Protein AF-A0A077NFP2-F1 (afdb_monomer_lite)

Structure (mmCIF, N/CA/C/O backbone):
data_AF-A0A077NFP2-F1
#
_entry.id   AF-A0A077NFP2-F1
#
loop_
_atom_site.group_PDB
_atom_site.id
_atom_site.type_symbol
_atom_site.label_atom_id
_atom_site.label_alt_id
_atom_site.label_comp_id
_atom_site.label_asym_id
_atom_site.label_entity_id
_atom_site.label_seq_id
_atom_site.pdbx_PDB_ins_code
_atom_site.Cartn_x
_atom_site.Cartn_y
_atom_site.Cartn_z
_atom_site.occupancy
_atom_site.B_iso_or_equiv
_atom_site.auth_seq_id
_atom_site.auth_comp_id
_atom_site.auth_asym_id
_atom_site.auth_atom_id
_atom_site.pdbx_PDB_model_num
ATOM 1 N N . MET A 1 1 ? 11.106 5.423 8.000 1.00 79.56 1 MET A N 1
ATOM 2 C CA . MET A 1 1 ? 9.797 4.750 7.858 1.00 79.56 1 MET A CA 1
ATOM 3 C C . MET A 1 1 ? 8.721 5.806 7.942 1.00 79.56 1 MET A C 1
ATOM 5 O O . MET A 1 1 ? 8.774 6.642 8.838 1.00 79.56 1 MET A O 1
ATOM 9 N N . ASN A 1 2 ? 7.807 5.774 6.983 1.00 93.44 2 ASN A N 1
ATOM 10 C CA . ASN A 1 2 ? 6.693 6.694 6.829 1.00 93.44 2 ASN A CA 1
ATOM 11 C C . ASN A 1 2 ? 5.415 6.062 7.375 1.00 93.44 2 ASN A C 1
ATOM 13 O O . ASN A 1 2 ? 5.317 4.840 7.485 1.00 93.44 2 ASN A O 1
ATOM 17 N N . GLN A 1 3 ? 4.428 6.897 7.692 1.00 94.31 3 GLN A N 1
ATOM 18 C CA . GLN A 1 3 ? 3.118 6.422 8.116 1.00 94.31 3 GLN A CA 1
ATOM 19 C C . GLN A 1 3 ? 1.991 7.290 7.561 1.00 94.31 3 GLN A C 1
ATOM 21 O O . GLN A 1 3 ? 2.129 8.511 7.458 1.00 94.31 3 GLN A O 1
ATOM 26 N N . ILE A 1 4 ? 0.864 6.655 7.252 1.00 93.56 4 ILE A N 1
ATOM 27 C CA . ILE A 1 4 ? -0.412 7.308 6.952 1.00 93.56 4 ILE A CA 1
ATOM 28 C C . ILE A 1 4 ? -1.443 6.760 7.921 1.00 93.56 4 ILE A C 1
ATOM 30 O O . ILE A 1 4 ? -1.552 5.550 8.103 1.00 93.56 4 ILE A O 1
ATOM 34 N N . ARG A 1 5 ? -2.210 7.664 8.523 1.00 93.56 5 ARG A N 1
ATOM 35 C CA . ARG A 1 5 ? -3.346 7.324 9.368 1.00 93.56 5 ARG A CA 1
ATOM 36 C C . ARG A 1 5 ? -4.616 7.802 8.691 1.00 93.56 5 ARG A C 1
ATOM 38 O O . ARG A 1 5 ? -4.708 8.977 8.347 1.00 93.56 5 ARG A O 1
ATOM 45 N N . GLU A 1 6 ? -5.581 6.905 8.564 1.00 90.25 6 GLU A N 1
ATOM 46 C CA . GLU A 1 6 ? -6.912 7.201 8.059 1.00 90.25 6 GLU A CA 1
ATOM 47 C C . GLU A 1 6 ? -7.943 6.497 8.942 1.00 90.25 6 GLU A C 1
ATOM 49 O O . GLU A 1 6 ? -7.880 5.285 9.126 1.00 90.25 6 GLU A O 1
ATOM 54 N N . GLY A 1 7 ? -8.877 7.245 9.530 1.00 88.62 7 GLY A N 1
ATOM 55 C CA . GLY A 1 7 ? -9.829 6.685 10.494 1.00 88.62 7 GLY A CA 1
ATOM 56 C C . GLY A 1 7 ? -9.140 5.882 11.610 1.00 88.62 7 GLY A C 1
ATOM 57 O O . GLY A 1 7 ? -8.281 6.406 12.330 1.00 88.62 7 GLY A O 1
ATOM 58 N N . ASN A 1 8 ? -9.536 4.614 11.746 1.00 88.62 8 ASN A N 1
ATOM 59 C CA . ASN A 1 8 ? -8.952 3.652 12.679 1.00 88.62 8 ASN A CA 1
ATOM 60 C C . ASN A 1 8 ? -7.784 2.844 12.089 1.00 88.62 8 ASN A C 1
ATOM 62 O O . ASN A 1 8 ? -7.244 2.001 12.791 1.00 88.62 8 ASN A O 1
ATOM 66 N N . MET A 1 9 ? -7.378 3.065 10.837 1.00 89.88 9 MET A N 1
ATOM 67 C CA . MET A 1 9 ? -6.279 2.322 10.222 1.00 89.88 9 MET A CA 1
ATOM 68 C C . MET A 1 9 ? -5.002 3.141 10.138 1.00 89.88 9 MET A C 1
ATOM 70 O O . MET A 1 9 ? -5.008 4.333 9.818 1.00 89.88 9 MET A O 1
ATOM 74 N N . THR A 1 10 ? -3.885 2.459 10.363 1.00 93.69 10 THR A N 1
ATOM 75 C CA . THR A 1 10 ? -2.551 3.004 10.131 1.00 93.69 10 THR A CA 1
ATOM 76 C C . THR A 1 10 ? -1.794 2.101 9.170 1.00 93.69 10 THR A C 1
ATOM 78 O O . THR A 1 10 ? -1.757 0.883 9.342 1.00 93.69 10 THR A O 1
ATOM 81 N N . LEU A 1 11 ? -1.186 2.713 8.157 1.00 94.12 11 LEU A N 1
ATOM 82 C CA . LEU A 1 11 ? -0.247 2.082 7.241 1.00 94.12 11 LEU A CA 1
ATOM 83 C C . LEU A 1 11 ? 1.159 2.593 7.545 1.00 94.12 11 LEU A C 1
ATOM 85 O O . LEU A 1 11 ? 1.376 3.805 7.557 1.00 94.12 11 LEU A O 1
ATOM 89 N N . VAL A 1 12 ? 2.109 1.684 7.744 1.00 94.75 12 VAL A N 1
ATOM 90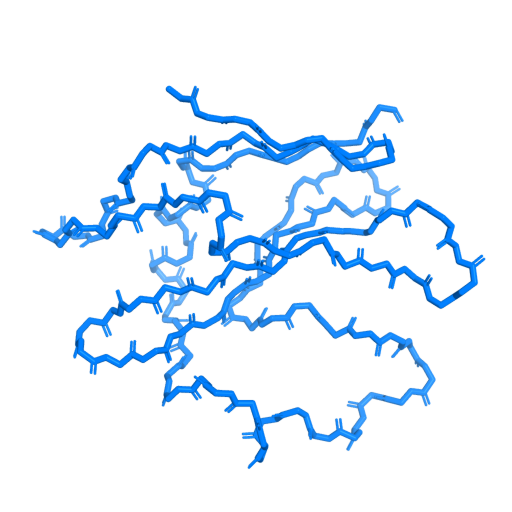 C CA . VAL A 1 12 ? 3.531 1.982 7.946 1.00 94.75 12 VAL A CA 1
ATOM 91 C C . VAL A 1 12 ? 4.315 1.415 6.773 1.00 94.75 12 VAL A C 1
ATOM 93 O O . VAL A 1 12 ? 4.225 0.225 6.495 1.00 94.75 12 VAL A O 1
ATOM 96 N N . PHE A 1 13 ? 5.083 2.256 6.084 1.00 93.88 13 PHE A N 1
ATOM 97 C CA . PHE A 1 13 ? 5.763 1.887 4.841 1.00 93.88 13 PHE A CA 1
ATOM 98 C C . PHE A 1 13 ? 7.170 2.506 4.748 1.00 93.88 13 PHE A C 1
ATOM 100 O O . PHE A 1 13 ? 7.445 3.533 5.383 1.00 93.88 13 PHE A O 1
ATOM 107 N N . PRO A 1 14 ? 8.104 1.903 3.994 1.00 94.25 14 PRO A N 1
ATOM 108 C CA . PRO A 1 14 ? 9.435 2.468 3.790 1.00 94.25 14 PRO A CA 1
ATOM 109 C C . PRO A 1 14 ? 9.404 3.628 2.781 1.00 94.25 14 PRO A C 1
ATOM 111 O O . PRO A 1 14 ? 8.418 3.842 2.087 1.00 94.25 14 PRO A O 1
ATOM 114 N N . GLU A 1 15 ? 10.491 4.395 2.686 1.00 93.06 15 GLU A N 1
ATOM 115 C CA . GLU A 1 15 ? 10.650 5.396 1.611 1.00 93.06 15 GLU A CA 1
ATOM 116 C C . GLU A 1 15 ? 10.886 4.743 0.243 1.00 93.06 15 GLU A C 1
ATOM 118 O O . GLU A 1 15 ? 10.607 5.344 -0.791 1.00 93.06 15 GLU A O 1
ATOM 123 N N . VAL A 1 16 ? 11.395 3.511 0.245 1.00 93.00 16 VAL A N 1
ATOM 124 C CA . VAL A 1 16 ? 11.726 2.722 -0.939 1.00 93.00 16 VAL A CA 1
ATOM 125 C C . VAL A 1 16 ? 11.334 1.274 -0.665 1.00 93.00 16 VAL A C 1
ATOM 127 O O . VAL A 1 16 ? 11.701 0.732 0.378 1.00 93.00 16 VAL A O 1
ATOM 130 N N . LEU A 1 17 ? 10.592 0.659 -1.584 1.00 91.00 17 LEU A N 1
ATOM 131 C CA . LEU A 1 17 ? 10.379 -0.785 -1.614 1.00 91.00 17 LEU A CA 1
ATOM 132 C C . LEU A 1 17 ? 11.521 -1.439 -2.380 1.00 91.00 17 LEU A C 1
ATOM 134 O O . LEU A 1 17 ? 11.868 -0.999 -3.475 1.00 91.00 17 LEU A O 1
ATOM 138 N N . ILE A 1 18 ? 12.075 -2.500 -1.809 1.00 91.44 18 ILE A N 1
ATOM 139 C CA . ILE A 1 18 ? 13.079 -3.322 -2.478 1.00 91.44 18 ILE A CA 1
ATOM 140 C C . ILE A 1 18 ? 12.381 -4.555 -3.041 1.00 91.44 18 ILE A C 1
ATOM 142 O O . ILE A 1 18 ? 11.806 -5.334 -2.279 1.00 91.44 18 ILE A O 1
ATOM 146 N N . VAL A 1 19 ? 12.425 -4.720 -4.363 1.00 88.06 19 VAL A N 1
ATOM 147 C CA . VAL A 1 19 ? 11.866 -5.879 -5.072 1.00 88.06 19 VAL A CA 1
ATOM 148 C C . VAL A 1 19 ? 12.968 -6.485 -5.933 1.00 88.06 19 VAL A C 1
ATOM 150 O O . VAL A 1 19 ? 13.368 -5.919 -6.950 1.00 88.06 19 VAL A O 1
ATOM 153 N N . GLY A 1 20 ? 13.518 -7.624 -5.509 1.00 85.81 20 GLY A N 1
ATOM 154 C CA . GLY A 1 20 ? 14.725 -8.174 -6.131 1.00 85.81 20 GLY A CA 1
ATOM 155 C C . GLY A 1 20 ? 15.900 -7.186 -6.069 1.00 85.81 20 GLY A C 1
ATOM 156 O O . GLY A 1 20 ? 16.431 -6.920 -4.994 1.00 85.81 20 GLY A O 1
ATOM 157 N N . SER A 1 21 ? 16.325 -6.660 -7.223 1.00 86.19 21 SER A N 1
ATOM 158 C CA . SER A 1 21 ? 17.365 -5.620 -7.331 1.00 86.19 21 SER A CA 1
ATOM 159 C C . SER A 1 21 ? 16.821 -4.228 -7.675 1.00 86.19 21 SER A C 1
ATOM 161 O O . SER A 1 21 ? 17.611 -3.324 -7.942 1.00 86.19 21 SER A O 1
ATOM 163 N N . GLU A 1 22 ? 15.500 -4.067 -7.742 1.00 88.44 22 GLU A N 1
ATOM 164 C CA . GLU A 1 22 ? 14.839 -2.810 -8.087 1.00 88.44 22 GLU A CA 1
ATOM 165 C C . GLU A 1 22 ? 14.447 -2.037 -6.824 1.00 88.44 22 GLU A C 1
ATOM 167 O O . GLU A 1 22 ? 13.931 -2.603 -5.857 1.00 88.44 22 GLU A O 1
ATOM 172 N N . GLU A 1 23 ? 14.708 -0.731 -6.848 1.00 92.12 23 GLU A N 1
ATOM 173 C CA . GLU A 1 23 ? 14.320 0.214 -5.806 1.00 92.12 23 GLU A CA 1
ATOM 174 C C . GLU A 1 23 ? 13.122 1.027 -6.296 1.00 92.12 23 GLU A C 1
ATOM 176 O O . GLU A 1 23 ? 13.247 1.826 -7.224 1.00 92.12 23 GLU A O 1
ATOM 181 N N . ILE A 1 24 ? 11.966 0.837 -5.663 1.00 91.00 24 ILE A N 1
ATOM 182 C CA . ILE A 1 24 ? 10.715 1.499 -6.036 1.00 91.00 24 ILE A CA 1
ATOM 183 C C . ILE A 1 24 ? 10.408 2.585 -4.996 1.00 91.00 24 ILE A C 1
ATOM 185 O O . ILE A 1 24 ? 10.060 2.256 -3.856 1.00 91.00 24 ILE A O 1
ATOM 189 N N . PRO A 1 25 ? 10.521 3.881 -5.337 1.00 91.19 25 PRO A N 1
ATOM 190 C CA . PRO A 1 25 ? 10.221 4.960 -4.405 1.00 91.19 25 PRO A CA 1
ATOM 191 C C . PRO A 1 25 ? 8.752 4.943 -3.990 1.00 91.19 25 PRO A C 1
ATOM 193 O O . PRO A 1 25 ? 7.857 4.848 -4.831 1.00 91.19 25 PRO A O 1
ATOM 196 N N . LEU A 1 26 ? 8.502 5.103 -2.692 1.00 91.00 26 LEU A N 1
ATOM 197 C CA . LEU A 1 26 ? 7.160 5.113 -2.135 1.00 91.00 26 LEU A CA 1
ATOM 198 C C . LEU A 1 26 ? 6.917 6.379 -1.317 1.00 91.00 26 LEU A C 1
ATOM 200 O O . LEU A 1 26 ? 7.641 6.724 -0.382 1.00 91.00 26 LEU A O 1
ATOM 204 N N . THR A 1 27 ? 5.844 7.079 -1.664 1.00 89.94 27 THR A N 1
ATOM 205 C CA . THR A 1 27 ? 5.440 8.328 -1.019 1.00 89.94 27 THR A CA 1
ATOM 206 C C . THR A 1 27 ? 3.958 8.300 -0.683 1.00 89.94 27 THR A C 1
ATOM 208 O O . THR A 1 27 ? 3.195 7.478 -1.188 1.00 89.94 27 THR A O 1
ATOM 211 N N . ALA A 1 28 ? 3.506 9.249 0.138 1.00 87.88 28 ALA A N 1
ATOM 212 C CA . ALA A 1 28 ? 2.096 9.318 0.502 1.00 87.88 28 ALA A CA 1
ATOM 213 C C . ALA A 1 28 ? 1.154 9.562 -0.693 1.00 87.88 28 ALA A C 1
ATOM 215 O O . ALA A 1 28 ? -0.015 9.195 -0.625 1.00 87.88 28 ALA A O 1
ATOM 216 N N . SER A 1 29 ? 1.636 10.135 -1.804 1.00 88.31 29 SER A N 1
ATOM 217 C CA . SER A 1 29 ? 0.819 10.300 -3.014 1.00 88.31 29 SER A CA 1
ATOM 218 C C . SER A 1 29 ? 0.541 8.991 -3.748 1.00 88.31 29 SER A C 1
ATOM 220 O O . SER A 1 29 ? -0.439 8.928 -4.486 1.00 88.31 29 SER A O 1
ATOM 222 N N . ASN A 1 30 ? 1.357 7.958 -3.524 1.00 88.75 30 ASN A N 1
ATOM 223 C CA . ASN A 1 30 ? 1.148 6.620 -4.077 1.00 88.75 30 ASN A CA 1
ATOM 224 C C . ASN A 1 30 ? 0.030 5.856 -3.360 1.00 88.75 30 ASN A C 1
ATOM 226 O O . ASN A 1 30 ? -0.328 4.765 -3.791 1.00 88.75 30 ASN A O 1
ATOM 230 N N . ILE A 1 31 ? -0.487 6.392 -2.252 1.00 89.81 31 ILE A N 1
ATOM 231 C CA . ILE A 1 31 ? -1.328 5.659 -1.314 1.00 89.81 31 ILE A CA 1
ATOM 232 C C . ILE A 1 31 ? -2.708 6.312 -1.249 1.00 89.81 31 ILE A C 1
ATOM 234 O O . ILE A 1 31 ? -2.855 7.534 -1.118 1.00 89.81 31 ILE A O 1
ATOM 238 N N . ARG A 1 32 ? -3.744 5.481 -1.346 1.00 88.88 32 ARG A N 1
ATOM 239 C CA . ARG A 1 32 ? -5.144 5.900 -1.266 1.00 88.88 32 ARG A CA 1
ATOM 240 C C . ARG A 1 32 ? -5.895 5.016 -0.280 1.00 88.88 32 ARG A C 1
ATOM 242 O O . ARG A 1 32 ? -5.890 3.804 -0.470 1.00 88.88 32 ARG A O 1
ATOM 249 N N . PRO A 1 33 ? -6.539 5.577 0.756 1.00 88.25 33 PRO A N 1
ATOM 250 C CA . PRO A 1 33 ? -7.383 4.776 1.627 1.00 88.25 33 PRO A CA 1
ATOM 251 C C . PRO A 1 33 ? -8.594 4.239 0.864 1.00 88.25 33 PRO A C 1
ATOM 253 O O . PRO A 1 33 ? -9.127 4.893 -0.035 1.00 88.25 33 PRO A O 1
ATOM 256 N N . VAL A 1 34 ? -9.023 3.043 1.245 1.00 84.62 34 VAL A N 1
ATOM 257 C CA . VAL A 1 34 ? -10.183 2.348 0.686 1.00 84.62 34 VAL A CA 1
ATOM 258 C C . VAL A 1 34 ? -11.204 2.182 1.797 1.00 84.62 34 VAL A C 1
ATOM 260 O O . VAL A 1 34 ? -10.860 1.728 2.885 1.00 84.62 34 VAL A O 1
ATOM 263 N N . TYR A 1 35 ? -12.458 2.536 1.530 1.00 80.31 35 TYR A N 1
ATOM 264 C CA . TYR A 1 35 ? -13.538 2.518 2.517 1.00 80.31 35 TYR A CA 1
ATOM 265 C C . TYR A 1 35 ? -14.634 1.549 2.100 1.00 80.31 35 TYR A C 1
ATOM 267 O O . TYR A 1 35 ? -14.877 1.341 0.911 1.00 80.31 35 TYR A O 1
ATOM 275 N N . ARG A 1 36 ? -15.346 1.007 3.092 1.00 71.44 36 ARG A N 1
ATOM 276 C CA . ARG A 1 36 ? -16.651 0.388 2.847 1.00 71.44 36 ARG A CA 1
ATOM 277 C C . ARG A 1 36 ? -17.668 1.476 2.508 1.00 71.44 36 ARG A C 1
ATOM 279 O O . ARG A 1 36 ? -17.666 2.539 3.126 1.00 71.44 36 ARG A O 1
ATOM 286 N N . GLN A 1 37 ? -18.551 1.208 1.547 1.00 61.00 37 GLN A N 1
ATOM 287 C CA . GLN A 1 37 ? -19.657 2.110 1.231 1.00 61.00 37 GLN A CA 1
ATOM 288 C C . GLN A 1 37 ? -20.475 2.366 2.514 1.00 61.00 37 GLN A C 1
ATOM 290 O O . GLN A 1 37 ? -20.854 1.431 3.217 1.00 61.00 37 GLN A O 1
ATOM 295 N N . TYR A 1 38 ? -20.687 3.645 2.842 1.00 63.91 38 TYR A N 1
ATOM 296 C CA .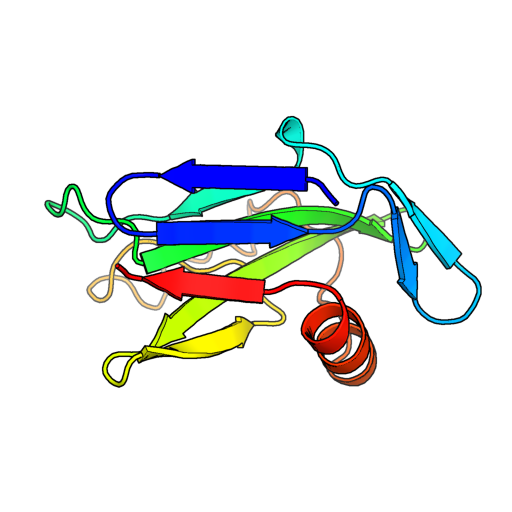 TYR A 1 38 ? -21.350 4.146 4.062 1.00 63.91 38 TYR A CA 1
ATOM 297 C C . TYR A 1 38 ? -20.591 4.007 5.391 1.00 63.91 38 TYR A C 1
ATOM 299 O O . TYR A 1 38 ? -21.090 4.492 6.410 1.00 63.91 38 TYR A O 1
ATOM 307 N N . ASP A 1 39 ? -19.387 3.434 5.398 1.00 66.44 39 ASP A N 1
ATOM 308 C CA . ASP A 1 39 ? -18.519 3.423 6.574 1.00 66.44 39 ASP A CA 1
ATOM 309 C C . ASP A 1 39 ? -17.498 4.566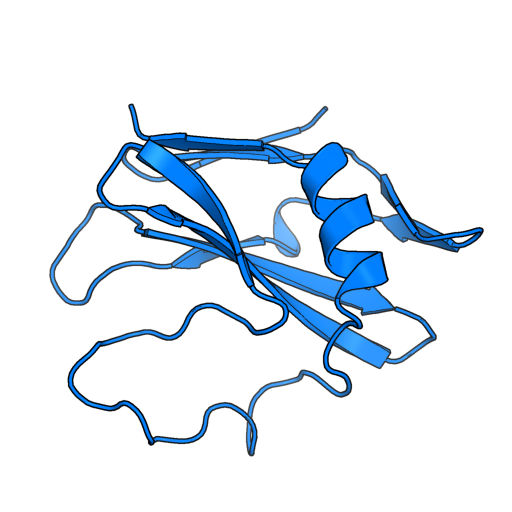 6.490 1.00 66.44 39 ASP A C 1
ATOM 311 O O . ASP A 1 39 ? -16.934 4.856 5.436 1.00 66.44 39 ASP A O 1
ATOM 315 N N . LYS A 1 40 ? -17.257 5.234 7.620 1.00 70.62 40 LYS A N 1
ATOM 316 C CA . LYS A 1 40 ? -16.149 6.194 7.742 1.00 70.62 40 LYS A CA 1
ATOM 317 C C . LYS A 1 40 ? -14.833 5.498 8.085 1.00 70.62 40 LYS A C 1
ATOM 319 O O . LYS A 1 40 ? -13.787 6.137 8.027 1.00 70.62 40 LYS A O 1
ATOM 324 N N . ASN A 1 41 ? -14.886 4.221 8.456 1.00 77.94 41 ASN A N 1
ATOM 325 C CA . ASN A 1 41 ? -13.707 3.421 8.725 1.00 77.94 41 ASN A CA 1
ATOM 326 C C . ASN A 1 41 ? -13.174 2.834 7.412 1.00 77.94 41 ASN A C 1
ATOM 328 O O . ASN A 1 41 ? -13.926 2.174 6.680 1.00 77.94 41 ASN A O 1
ATOM 332 N N . PRO A 1 42 ? -11.894 3.067 7.089 1.00 85.00 42 PRO A N 1
ATOM 333 C CA . PRO A 1 42 ? -11.271 2.387 5.972 1.00 85.00 42 PRO A CA 1
ATOM 334 C C . PRO A 1 42 ? -11.189 0.878 6.233 1.00 85.00 42 PRO A C 1
ATOM 336 O O . PRO A 1 42 ? -11.260 0.402 7.365 1.00 85.00 42 PRO A O 1
ATOM 339 N N . VAL A 1 43 ? -11.061 0.121 5.149 1.00 83.19 43 VAL A N 1
ATOM 340 C CA . VAL A 1 43 ? -10.768 -1.321 5.154 1.00 83.19 43 VAL A CA 1
ATOM 341 C C . VAL A 1 43 ? -9.345 -1.631 4.705 1.00 83.19 43 VAL A C 1
ATOM 343 O O . VAL A 1 43 ? -8.877 -2.760 4.845 1.00 83.19 43 VAL A O 1
ATOM 346 N N . GLY A 1 44 ? -8.653 -0.633 4.161 1.00 89.25 44 GLY A N 1
ATOM 347 C CA . GLY A 1 44 ? -7.297 -0.776 3.677 1.00 89.25 44 GLY A CA 1
ATOM 348 C C . GLY A 1 44 ? -6.803 0.452 2.936 1.00 89.25 44 GLY A C 1
ATOM 349 O O . GLY A 1 44 ? -7.378 1.539 3.009 1.00 89.25 44 GLY A O 1
ATOM 350 N N . PHE A 1 45 ? -5.731 0.239 2.193 1.00 90.50 45 PHE A N 1
ATOM 351 C CA . PHE A 1 45 ? -5.059 1.204 1.353 1.00 90.50 45 PHE A CA 1
ATOM 352 C C . PHE A 1 45 ? -4.717 0.547 0.019 1.00 90.50 45 PHE A C 1
ATOM 354 O O . PHE A 1 45 ? -4.205 -0.569 -0.015 1.00 90.50 45 PHE A O 1
ATOM 361 N N . ASN A 1 46 ? -4.956 1.258 -1.074 1.00 90.12 46 ASN A N 1
ATOM 362 C CA . ASN A 1 46 ? -4.400 0.924 -2.375 1.00 90.12 46 ASN A CA 1
ATOM 363 C C . ASN A 1 46 ? -3.083 1.665 -2.557 1.00 90.12 46 ASN A C 1
ATOM 365 O O . ASN A 1 46 ? -2.984 2.858 -2.257 1.00 90.12 46 ASN A O 1
ATOM 369 N N . VAL A 1 47 ? -2.086 0.947 -3.059 1.00 89.62 47 VAL A N 1
ATOM 370 C CA . VAL A 1 47 ? -0.754 1.459 -3.359 1.00 89.62 47 VAL A CA 1
ATOM 371 C C . VAL A 1 47 ? -0.535 1.369 -4.861 1.00 89.62 47 VAL A C 1
ATOM 373 O O . VAL A 1 47 ? -0.783 0.327 -5.457 1.00 89.62 47 VAL A O 1
ATOM 376 N N . THR A 1 48 ? -0.115 2.471 -5.481 1.00 89.19 48 THR A N 1
ATOM 377 C CA . THR A 1 48 ? 0.177 2.567 -6.919 1.00 89.19 48 THR A CA 1
ATOM 378 C C . THR A 1 48 ? 1.630 2.961 -7.139 1.00 89.19 48 THR A C 1
ATOM 380 O O . THR A 1 48 ? 2.061 4.011 -6.654 1.00 89.19 48 THR A O 1
ATOM 383 N N . VAL A 1 49 ? 2.376 2.138 -7.871 1.00 88.06 49 VAL A N 1
ATOM 384 C CA . VAL A 1 49 ? 3.811 2.322 -8.135 1.00 88.06 49 VAL A CA 1
ATOM 385 C C . VAL A 1 49 ? 4.146 2.019 -9.592 1.00 88.06 49 VAL A C 1
ATOM 387 O O . VAL A 1 49 ? 3.351 1.408 -10.293 1.00 88.06 49 VAL A O 1
ATOM 390 N N . GLU A 1 50 ? 5.324 2.441 -10.038 1.00 86.56 50 GLU A N 1
ATOM 391 C CA . GLU A 1 50 ? 5.915 1.996 -11.302 1.00 86.56 50 GLU A CA 1
ATOM 392 C C . GLU A 1 50 ? 6.832 0.807 -11.014 1.00 86.56 50 GLU A C 1
ATOM 394 O O . GLU A 1 50 ? 7.679 0.899 -10.123 1.00 86.56 50 GLU A O 1
ATOM 399 N N . TYR A 1 51 ? 6.667 -0.288 -11.749 1.00 84.94 51 TYR A N 1
ATOM 400 C CA . TYR A 1 51 ? 7.520 -1.472 -11.660 1.00 84.94 51 TYR A CA 1
ATOM 401 C C . TYR A 1 51 ? 7.815 -1.992 -13.066 1.00 84.94 51 TYR A C 1
ATOM 403 O O . TYR A 1 51 ? 6.899 -2.118 -13.877 1.00 84.94 51 TYR A O 1
ATOM 411 N N . GLU A 1 52 ? 9.090 -2.225 -13.386 1.00 85.75 52 GLU A N 1
ATOM 412 C CA . GLU A 1 52 ? 9.536 -2.633 -14.732 1.00 85.75 52 GLU A CA 1
ATOM 413 C C . GLU A 1 52 ? 9.037 -1.716 -15.876 1.00 85.75 52 GLU A C 1
ATOM 415 O O . GLU A 1 52 ? 8.888 -2.134 -17.025 1.00 85.75 52 GLU A O 1
ATOM 420 N N . GLY A 1 53 ? 8.811 -0.429 -15.579 1.00 82.62 53 GLY A N 1
ATOM 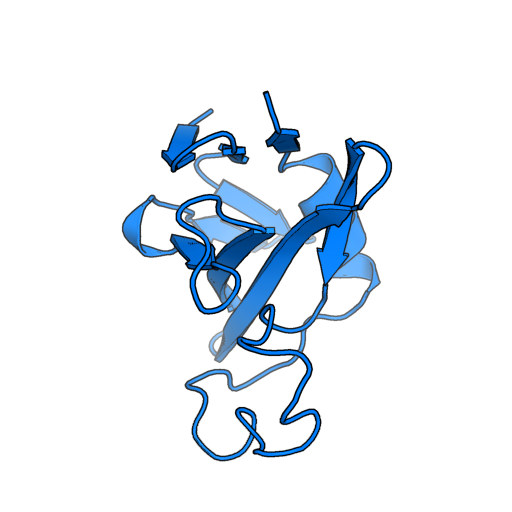421 C CA . GLY A 1 53 ? 8.334 0.570 -16.545 1.00 82.62 53 GLY A CA 1
ATOM 422 C C . GLY A 1 53 ? 6.828 0.537 -16.822 1.00 82.62 53 GLY A C 1
ATOM 423 O O . GLY A 1 53 ? 6.395 1.104 -17.826 1.00 82.62 53 GLY A O 1
ATOM 424 N N . ALA A 1 54 ? 6.061 -0.128 -15.960 1.00 83.94 54 ALA A N 1
ATOM 425 C CA . ALA A 1 54 ? 4.613 -0.233 -16.024 1.00 83.94 54 ALA A CA 1
ATOM 426 C C . ALA A 1 54 ? 3.974 0.237 -14.708 1.00 83.94 54 ALA A C 1
ATOM 428 O O . ALA A 1 54 ? 4.452 -0.097 -13.616 1.00 83.94 54 ALA A O 1
ATOM 429 N N . THR A 1 55 ? 2.851 0.955 -14.795 1.00 84.44 55 THR A N 1
ATOM 430 C CA . THR A 1 55 ? 2.100 1.347 -13.601 1.00 84.44 55 THR A CA 1
ATOM 431 C C . THR A 1 55 ? 1.399 0.114 -13.028 1.00 84.44 55 THR A C 1
ATOM 433 O O . THR A 1 55 ? 0.700 -0.613 -13.731 1.00 84.44 55 THR A O 1
ATOM 436 N N . THR A 1 56 ? 1.543 -0.134 -11.730 1.00 84.94 56 THR A N 1
ATOM 437 C CA . THR A 1 56 ? 0.935 -1.275 -11.038 1.00 84.94 56 THR A CA 1
ATOM 438 C C . THR A 1 56 ? 0.278 -0.868 -9.728 1.00 84.94 56 THR A C 1
ATOM 440 O O . THR A 1 56 ? 0.649 0.126 -9.099 1.00 84.94 56 THR A O 1
ATOM 443 N N . GLY A 1 57 ? -0.734 -1.636 -9.326 1.00 86.00 57 GLY A N 1
ATOM 444 C CA . GLY A 1 57 ? -1.579 -1.349 -8.178 1.00 86.00 57 GLY A CA 1
ATOM 445 C C . GLY A 1 57 ? -1.823 -2.583 -7.325 1.00 86.00 57 GLY A C 1
ATOM 446 O O . GLY A 1 57 ? -2.192 -3.632 -7.843 1.00 86.00 57 GLY A O 1
ATOM 447 N N . PHE A 1 58 ? -1.667 -2.447 -6.011 1.00 87.56 58 PHE A N 1
ATOM 448 C CA . PHE A 1 58 ? -1.917 -3.527 -5.059 1.00 87.56 58 PHE A CA 1
ATOM 449 C C . PHE A 1 58 ? -2.630 -3.014 -3.808 1.00 87.56 58 PHE A C 1
ATOM 451 O O . PHE A 1 58 ? -2.588 -1.826 -3.478 1.00 87.56 58 PHE A O 1
ATOM 458 N N . GLY A 1 59 ? -3.334 -3.916 -3.135 1.00 90.06 59 GLY A N 1
ATOM 459 C CA . GLY A 1 59 ? -4.175 -3.608 -1.988 1.00 90.06 59 GLY A CA 1
ATOM 460 C C . GLY A 1 59 ? -3.556 -4.080 -0.682 1.00 90.06 59 GLY A C 1
ATOM 461 O O . GLY A 1 59 ? -3.045 -5.189 -0.615 1.00 90.06 59 GLY A O 1
ATOM 462 N N . ILE A 1 60 ? -3.635 -3.281 0.374 1.00 91.31 60 ILE A N 1
ATOM 463 C CA . ILE A 1 60 ? -3.168 -3.636 1.719 1.00 91.31 60 ILE A CA 1
ATOM 464 C C . ILE A 1 60 ? -4.317 -3.402 2.679 1.00 91.31 60 ILE A C 1
ATOM 466 O O . ILE A 1 60 ? -4.861 -2.303 2.720 1.00 91.31 60 ILE A O 1
ATOM 470 N N . GLY A 1 61 ? -4.696 -4.402 3.461 1.00 89.00 61 GLY A N 1
ATOM 471 C CA . GLY A 1 61 ? -5.829 -4.277 4.366 1.00 89.00 61 GLY A CA 1
ATOM 472 C C . GLY A 1 61 ? -5.655 -5.061 5.649 1.00 89.00 61 GLY A C 1
ATOM 473 O O . GLY A 1 61 ? -4.661 -5.759 5.858 1.00 89.00 61 GLY A O 1
ATOM 474 N N . VAL A 1 62 ? -6.661 -4.926 6.504 1.00 85.06 62 VAL A N 1
ATOM 475 C CA . VAL A 1 62 ? -6.799 -5.694 7.738 1.00 85.06 62 VAL A CA 1
ATOM 476 C C . VAL A 1 62 ? -8.079 -6.510 7.627 1.00 85.06 62 VAL A C 1
ATOM 478 O O . VAL A 1 62 ? -9.134 -5.986 7.263 1.00 85.06 62 VAL A O 1
ATOM 481 N N . ASP A 1 63 ? -7.977 -7.809 7.871 1.00 81.81 63 ASP A N 1
ATOM 482 C CA . ASP A 1 63 ? -9.112 -8.716 7.836 1.00 81.81 63 ASP A CA 1
ATOM 483 C C . ASP A 1 63 ? -10.015 -8.548 9.072 1.00 81.81 63 ASP A C 1
ATOM 485 O O . ASP A 1 63 ? -9.747 -7.780 9.998 1.00 81.81 63 ASP A O 1
ATOM 489 N N . LEU A 1 64 ? -11.122 -9.291 9.102 1.00 73.75 64 LEU A N 1
ATOM 490 C CA . LEU A 1 64 ? -12.097 -9.225 10.196 1.00 73.75 64 LEU A CA 1
ATOM 491 C C . LEU A 1 64 ? -11.550 -9.706 11.554 1.00 73.75 64 LEU A C 1
ATOM 493 O O . LEU A 1 64 ? -12.212 -9.511 12.572 1.00 73.75 64 LEU A O 1
ATOM 497 N N . TYR A 1 65 ? -10.375 -10.336 11.576 1.00 77.31 65 TYR A N 1
ATOM 498 C CA . TYR A 1 65 ? -9.703 -10.850 12.767 1.00 77.31 65 TYR A CA 1
ATOM 499 C C . TYR A 1 65 ? -8.512 -9.980 13.196 1.00 77.31 65 TYR A C 1
ATOM 501 O O . TYR A 1 65 ? -7.817 -10.337 14.148 1.00 77.31 65 TYR A O 1
ATOM 509 N N . GLY A 1 66 ? -8.279 -8.842 12.532 1.00 75.50 66 GLY A N 1
ATOM 510 C CA . GLY A 1 66 ? -7.142 -7.963 12.807 1.00 75.50 66 GLY A CA 1
ATOM 511 C C . GLY A 1 66 ? -5.842 -8.398 12.122 1.00 75.50 66 GLY A C 1
ATOM 512 O O . GLY A 1 66 ? -4.790 -7.823 12.392 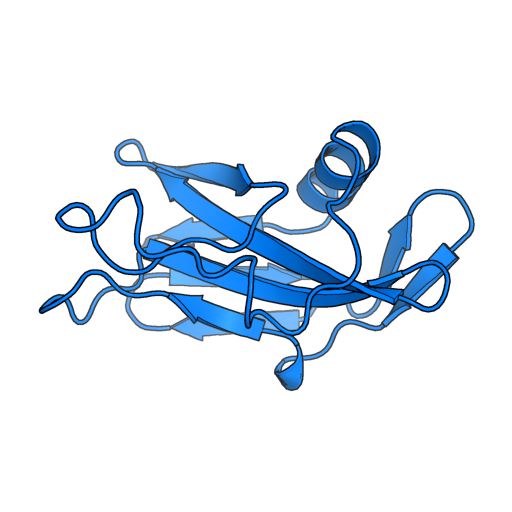1.00 75.50 66 GLY A O 1
ATOM 513 N N . GLY A 1 67 ? -5.891 -9.409 11.250 1.00 83.62 67 GLY A N 1
ATOM 514 C CA . GLY A 1 67 ? -4.751 -9.875 10.473 1.00 83.62 67 GLY A CA 1
ATOM 515 C C . GLY A 1 67 ? -4.494 -8.984 9.261 1.00 83.62 67 GLY A C 1
ATOM 516 O O . GLY A 1 67 ? -5.404 -8.696 8.485 1.00 83.62 67 GLY A O 1
ATOM 517 N N . LYS A 1 68 ? -3.243 -8.567 9.062 1.00 88.56 68 LYS A N 1
ATOM 518 C CA . LYS A 1 68 ? -2.819 -7.894 7.829 1.00 88.56 68 LYS A CA 1
ATOM 519 C C . LYS A 1 68 ? -2.928 -8.851 6.641 1.00 88.56 68 LYS A C 1
ATOM 521 O O . LYS A 1 68 ? -2.475 -9.991 6.723 1.00 88.56 68 LYS A O 1
ATOM 526 N N . PHE A 1 69 ? -3.403 -8.347 5.508 1.00 87.50 69 PHE A N 1
ATOM 527 C CA . PHE A 1 69 ? -3.288 -9.021 4.218 1.00 87.50 69 PHE A CA 1
ATOM 528 C C . PHE A 1 69 ? -2.823 -8.052 3.127 1.00 87.50 69 PHE A C 1
ATOM 530 O O . PHE A 1 69 ? -3.049 -6.842 3.211 1.00 87.50 69 PHE A O 1
ATOM 537 N N . ILE A 1 70 ? -2.186 -8.596 2.089 1.00 88.94 70 ILE A N 1
ATOM 538 C CA . ILE A 1 70 ? -1.856 -7.868 0.861 1.00 88.94 70 ILE A CA 1
ATOM 539 C C . ILE A 1 70 ? -2.443 -8.628 -0.325 1.00 88.94 70 ILE A C 1
ATOM 541 O O . ILE A 1 70 ? -2.305 -9.843 -0.434 1.00 88.94 70 ILE A O 1
ATOM 545 N N . SER A 1 71 ? -3.126 -7.895 -1.192 1.00 85.31 71 SER A N 1
ATOM 546 C CA . SER A 1 71 ? -3.715 -8.357 -2.439 1.00 85.31 71 SER A CA 1
ATOM 547 C C . SER A 1 71 ? -2.837 -7.900 -3.597 1.00 85.31 71 SER A C 1
ATOM 549 O O . SER A 1 71 ? -2.470 -6.731 -3.658 1.00 85.31 71 SER A O 1
ATOM 551 N N . ASN A 1 72 ? -2.552 -8.794 -4.545 1.00 82.19 72 ASN A N 1
ATOM 552 C CA . ASN A 1 72 ? -1.857 -8.464 -5.797 1.00 82.19 72 ASN A CA 1
ATOM 553 C C . ASN A 1 72 ? -2.694 -7.611 -6.766 1.00 82.19 72 ASN A C 1
ATOM 555 O O . ASN A 1 72 ? -2.207 -7.211 -7.819 1.00 82.19 72 ASN A O 1
ATOM 559 N N . LEU A 1 73 ? -3.946 -7.347 -6.396 1.00 80.75 73 LEU A N 1
ATOM 560 C CA . LEU A 1 73 ? -4.859 -6.427 -7.052 1.00 80.75 73 LEU A CA 1
ATOM 561 C C . LEU A 1 73 ? -5.246 -5.298 -6.090 1.00 80.75 73 LEU A C 1
ATOM 563 O O . LEU A 1 73 ? -5.298 -5.528 -4.873 1.00 80.75 73 LEU A O 1
ATOM 567 N N . PRO A 1 74 ? -5.587 -4.105 -6.601 1.00 80.31 74 PRO A N 1
ATOM 568 C CA . PRO A 1 74 ? -6.198 -3.059 -5.791 1.00 80.31 74 PRO A CA 1
ATOM 569 C C . PRO A 1 74 ? -7.448 -3.585 -5.078 1.00 80.31 74 PRO A C 1
ATOM 571 O O . PRO A 1 74 ? -8.242 -4.332 -5.654 1.00 80.31 74 PRO A O 1
ATOM 574 N N . LEU A 1 75 ? -7.647 -3.178 -3.826 1.00 79.19 75 LEU A N 1
ATOM 575 C CA . LEU A 1 75 ? -8.886 -3.444 -3.106 1.00 79.19 75 LEU A CA 1
ATOM 576 C C . LEU A 1 75 ? -10.029 -2.721 -3.816 1.00 79.19 75 LEU A C 1
ATOM 578 O O . LEU A 1 75 ? -9.945 -1.517 -4.086 1.00 79.19 75 LEU A O 1
ATOM 582 N N . LEU A 1 76 ? -11.088 -3.472 -4.106 1.00 68.94 76 LEU A N 1
ATOM 583 C CA . LEU A 1 76 ? -12.297 -2.941 -4.717 1.00 68.94 76 LEU A CA 1
ATOM 584 C C . LEU A 1 76 ? -13.165 -2.229 -3.688 1.00 68.94 76 LEU A C 1
ATOM 586 O O . LEU A 1 76 ? -13.199 -2.578 -2.506 1.00 68.94 76 LEU A O 1
ATOM 590 N N . TYR A 1 77 ? -13.907 -1.250 -4.186 1.00 60.62 77 TYR A N 1
ATOM 591 C CA . TYR A 1 77 ? -15.051 -0.688 -3.495 1.00 60.62 77 TYR A CA 1
ATOM 592 C C . TYR A 1 77 ? -16.262 -1.609 -3.718 1.00 60.62 77 TYR A C 1
ATOM 594 O O . TYR A 1 77 ? -16.584 -1.912 -4.859 1.00 60.62 77 TYR A O 1
ATOM 602 N N . ASP A 1 78 ? -16.933 -1.987 -2.628 1.00 49.84 78 ASP A N 1
ATOM 603 C CA . ASP A 1 78 ? -18.290 -2.564 -2.575 1.00 49.84 78 ASP A CA 1
ATOM 604 C C . ASP A 1 78 ? -18.492 -4.085 -2.866 1.00 49.84 78 ASP A C 1
ATOM 606 O O . ASP A 1 78 ? -18.210 -4.571 -3.962 1.00 49.84 78 ASP A O 1
ATOM 610 N N . PRO A 1 79 ? -19.041 -4.860 -1.900 1.00 44.22 79 PRO A N 1
ATOM 611 C CA . PRO A 1 79 ? -19.435 -6.264 -2.075 1.00 44.22 79 PRO A CA 1
ATOM 612 C C . PRO A 1 79 ? -20.696 -6.528 -2.933 1.00 44.22 79 PRO A C 1
ATOM 614 O O . PRO A 1 79 ? -20.964 -7.696 -3.218 1.00 44.22 79 PRO A O 1
ATOM 617 N N . GLU A 1 80 ? -21.478 -5.523 -3.350 1.00 39.91 80 GLU A N 1
ATOM 618 C CA . GLU A 1 80 ? -22.685 -5.731 -4.184 1.00 39.91 80 GLU A CA 1
ATOM 619 C C . GLU A 1 80 ? -22.419 -5.729 -5.700 1.00 39.91 80 GLU A C 1
ATOM 621 O O . GLU A 1 80 ? -23.275 -6.149 -6.484 1.00 39.91 80 GLU A O 1
ATOM 626 N N . GLN A 1 81 ? -21.219 -5.329 -6.129 1.00 44.31 81 GLN A N 1
ATOM 627 C CA . GLN A 1 81 ? -20.805 -5.345 -7.534 1.00 44.31 81 GLN A CA 1
ATOM 628 C C . GLN A 1 81 ? -19.460 -6.064 -7.720 1.00 44.31 81 GLN A C 1
ATOM 630 O O . GLN A 1 81 ? -18.453 -5.444 -8.050 1.00 44.31 81 GLN A O 1
ATOM 635 N N . PRO A 1 82 ? -19.422 -7.404 -7.587 1.00 46.53 82 PRO A N 1
ATOM 636 C CA . PRO A 1 82 ? -18.192 -8.182 -7.765 1.00 46.53 82 PRO A CA 1
ATOM 637 C C . PRO A 1 82 ? -17.617 -8.149 -9.197 1.00 46.53 82 PRO A C 1
ATOM 639 O O . PRO A 1 82 ? -16.541 -8.700 -9.428 1.00 46.53 82 PRO A O 1
ATOM 642 N N . HIS A 1 83 ? -18.326 -7.551 -10.167 1.00 40.72 83 HIS A N 1
ATOM 643 C CA . HIS A 1 83 ? -18.030 -7.668 -11.600 1.00 40.72 83 HIS A CA 1
ATOM 644 C C . HIS A 1 83 ? -18.177 -6.381 -12.426 1.00 40.72 83 HIS A C 1
ATOM 646 O O . HIS A 1 83 ? -18.115 -6.469 -13.651 1.00 40.72 83 HIS A O 1
ATOM 652 N N . GLU A 1 84 ? -18.322 -5.192 -11.833 1.00 37.94 84 GLU A N 1
ATOM 653 C CA . GLU A 1 84 ? -18.014 -3.982 -12.613 1.00 37.94 84 GLU A CA 1
ATOM 654 C C . GLU A 1 84 ? -16.490 -3.847 -12.648 1.00 37.94 84 GLU A C 1
ATOM 656 O O . GLU A 1 84 ? -15.859 -3.301 -11.751 1.00 37.94 84 GLU A O 1
ATOM 661 N N . HIS A 1 85 ? -15.909 -4.511 -13.651 1.00 40.41 85 HIS A N 1
ATOM 662 C CA . HIS A 1 85 ? -14.495 -4.523 -13.996 1.00 40.41 85 HIS A CA 1
ATOM 663 C C . HIS A 1 85 ? -13.828 -3.172 -13.701 1.00 40.41 85 HIS A C 1
ATOM 665 O O . HIS A 1 85 ? -14.062 -2.218 -14.438 1.00 40.41 85 HIS A O 1
ATOM 671 N N . PRO A 1 86 ? -12.913 -3.080 -12.723 1.00 44.28 86 PRO A N 1
ATOM 672 C CA . PRO A 1 86 ? -11.973 -1.980 -12.724 1.00 44.28 86 PRO A CA 1
ATOM 673 C C . PRO A 1 86 ? -10.846 -2.259 -13.713 1.00 44.28 86 PRO A C 1
ATOM 675 O O . PRO A 1 86 ? -10.191 -1.324 -14.113 1.00 44.28 86 PRO A O 1
ATOM 678 N N . ILE A 1 87 ? -10.600 -3.503 -14.142 1.00 45.91 87 ILE A N 1
ATOM 679 C CA . ILE A 1 87 ? -9.402 -3.818 -14.942 1.00 45.91 87 ILE A CA 1
ATOM 680 C C . ILE A 1 87 ? -9.463 -3.211 -16.357 1.00 45.91 87 ILE A C 1
ATOM 682 O O . ILE A 1 87 ? -8.414 -2.951 -16.929 1.00 45.91 87 ILE A O 1
ATOM 686 N N . ASP A 1 88 ? -10.650 -2.923 -16.905 1.00 42.31 88 ASP A N 1
ATOM 687 C CA . ASP A 1 88 ? -10.740 -2.351 -18.259 1.00 42.31 88 ASP A CA 1
ATOM 688 C C . ASP A 1 88 ? -10.439 -0.835 -18.309 1.00 42.31 88 ASP A C 1
ATOM 690 O O . ASP A 1 88 ? -10.037 -0.349 -19.362 1.00 42.31 88 ASP A O 1
ATOM 694 N N . ASP A 1 89 ? -10.559 -0.110 -17.185 1.00 45.44 89 ASP A N 1
ATOM 695 C CA . ASP A 1 89 ? -10.286 1.343 -17.080 1.00 45.44 89 ASP A CA 1
ATOM 696 C C . ASP A 1 89 ? -9.306 1.711 -15.940 1.00 45.44 89 ASP A C 1
ATOM 698 O O . ASP A 1 89 ? -9.009 2.889 -15.709 1.00 45.44 89 ASP A O 1
ATOM 702 N N . ALA A 1 90 ? -8.798 0.733 -15.185 1.00 49.31 90 ALA A N 1
ATOM 703 C CA . ALA A 1 90 ? -7.815 0.987 -14.144 1.00 49.31 90 ALA A CA 1
ATOM 704 C C . ALA A 1 90 ? -6.464 1.307 -14.794 1.00 49.31 90 ALA A C 1
ATOM 706 O O . ALA A 1 90 ? -6.053 0.621 -15.726 1.00 49.31 90 ALA A O 1
ATOM 707 N N . PRO A 1 91 ? -5.722 2.301 -14.283 1.00 53.38 91 PRO A N 1
ATOM 708 C CA . PRO A 1 91 ? -4.438 2.722 -14.840 1.00 53.38 91 PRO A CA 1
ATOM 709 C C . PRO A 1 91 ? -3.305 1.729 -14.514 1.00 53.38 91 PRO A C 1
ATOM 711 O O . PRO A 1 91 ? -2.178 2.153 -14.291 1.00 53.38 91 PRO A O 1
ATOM 714 N N . TYR A 1 92 ? -3.601 0.432 -14.379 1.00 63.09 92 TYR A N 1
ATOM 715 C CA . TYR A 1 92 ? -2.637 -0.593 -13.990 1.00 63.09 92 TYR A CA 1
ATOM 716 C C . TYR A 1 92 ? -2.345 -1.498 -15.180 1.00 63.09 92 TYR A C 1
ATOM 718 O O . TYR A 1 92 ? -3.185 -2.291 -15.597 1.00 63.09 92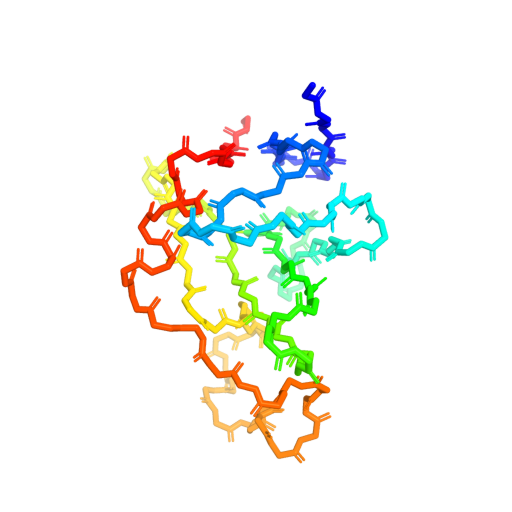 TYR A O 1
ATOM 726 N N . ASP A 1 93 ? -1.128 -1.391 -15.693 1.00 63.06 93 ASP A N 1
ATOM 727 C CA . ASP A 1 93 ? -0.648 -2.134 -16.852 1.00 63.06 93 ASP A CA 1
ATOM 728 C C . ASP A 1 93 ? -0.303 -3.592 -16.499 1.00 63.06 93 ASP A C 1
ATOM 730 O O . ASP A 1 93 ? -0.344 -4.472 -17.363 1.00 63.06 93 ASP A O 1
ATOM 734 N N . ILE A 1 94 ? 0.039 -3.866 -15.231 1.00 70.19 94 ILE A N 1
ATOM 735 C CA . ILE A 1 94 ? 0.490 -5.186 -14.764 1.00 70.19 94 ILE A CA 1
ATOM 736 C C . ILE A 1 94 ? -0.071 -5.568 -13.384 1.00 70.19 94 ILE A C 1
ATOM 738 O O . ILE A 1 94 ? -0.218 -4.734 -12.485 1.00 70.19 94 ILE A O 1
ATOM 742 N N . ILE A 1 95 ? -0.313 -6.871 -13.205 1.00 78.88 95 ILE A N 1
ATOM 743 C CA . ILE A 1 95 ? -0.596 -7.515 -11.913 1.00 78.88 95 ILE A CA 1
ATOM 744 C C . ILE A 1 95 ? 0.722 -8.033 -11.338 1.00 78.88 95 ILE A C 1
ATOM 746 O O . ILE A 1 95 ? 1.453 -8.749 -12.026 1.00 78.88 95 ILE A O 1
ATOM 750 N N . LEU A 1 96 ? 1.009 -7.717 -10.074 1.00 81.19 96 LEU A N 1
ATOM 751 C CA . LEU A 1 96 ? 2.239 -8.167 -9.428 1.00 81.19 96 LEU A CA 1
ATOM 752 C C . LEU A 1 96 ? 2.222 -9.688 -9.164 1.00 81.19 96 LEU A C 1
ATOM 754 O O . LEU A 1 96 ? 1.253 -10.211 -8.604 1.00 81.19 96 LEU A O 1
ATOM 758 N N . PRO A 1 97 ? 3.301 -10.415 -9.508 1.00 83.56 97 PRO A N 1
ATOM 759 C CA . PRO A 1 97 ? 3.530 -11.783 -9.055 1.00 83.56 97 PRO A CA 1
ATOM 760 C C . PRO A 1 97 ? 3.435 -11.928 -7.529 1.00 83.56 97 PRO A C 1
ATOM 762 O O . PRO A 1 97 ? 3.878 -11.056 -6.781 1.00 83.56 97 PRO A O 1
ATOM 765 N N . ASN A 1 98 ? 2.935 -13.071 -7.051 1.00 83.31 98 ASN A N 1
ATOM 766 C CA . ASN A 1 98 ? 2.786 -13.327 -5.611 1.00 83.31 98 ASN A CA 1
ATOM 767 C C . ASN A 1 98 ? 4.118 -13.245 -4.845 1.00 83.31 98 ASN A C 1
ATOM 769 O O . ASN A 1 98 ? 4.140 -12.731 -3.735 1.00 83.31 98 ASN A O 1
ATOM 773 N N . GLU A 1 99 ? 5.228 -13.671 -5.450 1.00 85.50 99 GLU A N 1
ATOM 774 C CA . GLU A 1 99 ? 6.571 -13.586 -4.848 1.00 85.50 99 GLU A CA 1
ATOM 775 C C . GLU A 1 99 ? 7.002 -12.135 -4.565 1.00 85.50 99 GLU A C 1
ATOM 777 O O . GLU A 1 99 ? 7.727 -11.863 -3.608 1.00 85.50 99 GLU A O 1
ATOM 782 N N . ILE A 1 100 ? 6.545 -11.186 -5.389 1.00 86.56 100 ILE A N 1
ATOM 783 C CA . ILE A 1 100 ? 6.787 -9.753 -5.183 1.00 86.56 100 ILE A CA 1
ATOM 784 C C . ILE A 1 100 ? 5.897 -9.233 -4.057 1.00 86.56 100 ILE A C 1
ATOM 786 O O . ILE A 1 100 ? 6.358 -8.488 -3.195 1.00 86.56 100 ILE A O 1
ATOM 790 N N . ILE A 1 101 ? 4.636 -9.664 -4.018 1.00 87.62 101 ILE A N 1
ATOM 791 C CA . ILE A 1 101 ? 3.716 -9.313 -2.933 1.00 87.62 101 ILE A CA 1
ATOM 792 C C . ILE A 1 101 ? 4.216 -9.817 -1.580 1.00 87.62 101 ILE A C 1
ATOM 794 O O . ILE A 1 101 ? 4.141 -9.077 -0.601 1.00 87.62 101 ILE A O 1
ATOM 798 N N . GLU A 1 102 ? 4.771 -11.025 -1.520 1.00 86.88 102 GLU A N 1
ATOM 799 C CA . GLU A 1 102 ? 5.389 -11.561 -0.307 1.00 86.88 102 GLU A CA 1
ATOM 800 C C . GLU A 1 102 ? 6.539 -10.660 0.167 1.00 86.88 102 GLU A C 1
ATOM 802 O O . GLU A 1 102 ? 6.511 -10.208 1.312 1.00 86.88 102 GLU A O 1
ATOM 807 N N . GLN A 1 103 ? 7.462 -10.276 -0.724 1.00 88.12 103 GLN A N 1
ATOM 808 C CA . GLN A 1 103 ? 8.558 -9.345 -0.403 1.00 88.12 103 GLN A CA 1
ATOM 809 C C . GLN A 1 103 ? 8.060 -7.973 0.073 1.00 88.12 103 GLN A C 1
ATOM 811 O O . GLN A 1 103 ? 8.606 -7.396 1.016 1.00 88.12 103 GLN A O 1
ATOM 816 N N . ILE A 1 104 ? 7.016 -7.432 -0.559 1.00 88.81 104 ILE A N 1
ATOM 817 C CA . ILE A 1 104 ? 6.400 -6.164 -0.147 1.00 88.81 104 ILE A CA 1
ATOM 818 C C . ILE A 1 104 ? 5.744 -6.311 1.235 1.00 88.81 104 ILE A C 1
ATOM 820 O O . ILE A 1 104 ? 5.822 -5.400 2.063 1.00 88.81 104 ILE A O 1
ATOM 824 N N . SER A 1 105 ? 5.132 -7.463 1.521 1.00 87.75 105 SER A N 1
ATOM 825 C CA . SER A 1 105 ? 4.435 -7.720 2.787 1.00 87.75 105 SER A CA 1
ATOM 826 C C . SER A 1 105 ? 5.343 -7.773 4.009 1.00 87.75 105 SER A C 1
ATOM 828 O O . SER A 1 105 ? 4.887 -7.503 5.122 1.00 87.75 105 SER A O 1
ATOM 830 N N . GLU A 1 106 ? 6.624 -8.066 3.806 1.00 90.62 106 GLU A N 1
ATOM 831 C CA . GLU A 1 106 ? 7.645 -8.030 4.852 1.00 90.62 106 GLU A CA 1
ATOM 832 C C . GLU A 1 106 ? 8.090 -6.595 5.180 1.00 90.62 106 GLU A C 1
ATOM 834 O O . GLU A 1 106 ? 8.605 -6.338 6.267 1.00 90.62 106 GLU A O 1
ATOM 839 N N . GLN A 1 107 ? 7.874 -5.651 4.257 1.00 92.12 107 GLN A N 1
ATOM 840 C CA . GLN A 1 107 ? 8.354 -4.268 4.353 1.00 92.12 107 GLN A CA 1
ATOM 841 C C . GLN A 1 107 ? 7.269 -3.273 4.780 1.00 92.12 107 GLN A C 1
ATOM 843 O O . GLN A 1 107 ? 7.589 -2.204 5.303 1.00 92.12 107 GLN A O 1
ATOM 848 N N . ILE A 1 108 ? 5.997 -3.600 4.547 1.00 92.00 108 ILE A N 1
ATOM 849 C CA . ILE A 1 108 ? 4.852 -2.745 4.875 1.00 92.00 108 ILE A CA 1
ATOM 850 C C . ILE A 1 108 ? 4.023 -3.389 5.981 1.00 92.00 108 ILE A C 1
ATOM 852 O O . ILE A 1 108 ? 3.760 -4.594 5.957 1.00 92.00 108 ILE A O 1
ATOM 856 N N . ASP A 1 109 ? 3.547 -2.576 6.921 1.00 91.75 109 ASP A N 1
ATOM 857 C CA . ASP A 1 109 ? 2.623 -3.016 7.959 1.00 91.75 109 ASP A CA 1
ATOM 858 C C . ASP A 1 109 ? 1.319 -2.221 7.945 1.00 91.75 109 ASP A C 1
ATOM 860 O O . ASP A 1 109 ? 1.296 -1.033 7.613 1.00 91.75 109 ASP A O 1
ATOM 864 N N . CYS A 1 110 ? 0.223 -2.887 8.297 1.00 90.94 110 CYS A N 1
ATOM 865 C CA . CYS A 1 110 ? -1.097 -2.281 8.356 1.00 90.94 110 CYS A CA 1
ATOM 866 C C . CYS A 1 110 ? -1.895 -2.879 9.506 1.00 90.94 110 CYS A C 1
ATOM 868 O O . CYS A 1 110 ? -1.982 -4.098 9.642 1.00 90.94 110 CYS A O 1
ATOM 870 N N . TYR A 1 111 ? -2.480 -2.014 10.324 1.00 91.19 111 TYR A N 1
ATOM 871 C CA . TYR A 1 111 ? -3.255 -2.414 11.490 1.00 91.19 111 TYR A CA 1
ATOM 872 C C . TYR A 1 111 ? -4.422 -1.457 11.725 1.00 91.19 111 TYR A C 1
ATOM 874 O O . TYR A 1 111 ? -4.387 -0.290 11.320 1.00 91.19 111 TYR A O 1
ATOM 882 N N . SER A 1 112 ? -5.457 -1.975 12.384 1.00 87.50 112 SER A N 1
ATOM 883 C CA . SER A 1 112 ? -6.606 -1.213 12.867 1.00 87.50 112 SER A CA 1
ATOM 884 C C . SER A 1 112 ? -6.518 -1.032 14.384 1.00 87.50 112 SER A C 1
ATOM 886 O O . SER A 1 112 ? -6.272 -2.009 15.092 1.00 87.50 112 SER A O 1
ATOM 888 N N . GLU A 1 113 ? -6.727 0.192 14.868 1.00 79.25 113 GLU A N 1
ATOM 889 C CA . GLU A 1 113 ? -6.914 0.525 16.291 1.00 79.25 113 GLU A CA 1
ATOM 890 C C . GLU A 1 113 ? -8.309 0.134 16.804 1.00 79.25 113 GLU A C 1
ATOM 892 O O . GLU A 1 113 ? -9.294 0.257 16.031 1.00 79.25 113 GLU A O 1
#

pLDDT: mean 80.17, std 15.36, range [37.94, 94.75]

Radius of gyration: 13.64 Å; chains: 1; bounding box: 40×24×34 Å

Foldseek 3Di:
DDWDDFDQKIKDFDQWQDFPPDTWGFDPVQKDFAPAVVDSDTFWIKGWTADPNWIAIKTWGADPVFDIDIGLHHDDYDPVCPPPDPPVVPSGPDRDDVSRVVSRPVGMDMGGD

Sequence (113 aa):
MNQIREGNMTLVFPEVLIVGSEEIPLTASNIRPVYRQYDKNPVGFNVTVEYEGATTGFGIGVDLYGGKFISNLPLLYDPEQPHEHPIDDAPYDIILPNEIIEQISEQIDCYSE

Secondary structure (DSSP, 8-state):
-EEEEETTEEEEE-SEEEETTEEEE--GGGEEEEE-TT-SSEEEEEEEEEETTEEEEEEEEE-TTS-EEEESSPPPS-TT-TTS-STTTSS--BPPPHHHHHHHHHH-EEEE-

Organism: NCBI:txid1398201